Protein AF-A0AAW4KJJ3-F1 (afdb_monomer_lite)

Secondary structure (DSSP, 8-state):
------PPPHHHHHHHHSTT--PPPPP-TTTT-EEEEEPTTS-EEEEEE-SSEEEEEETTSS-EEEEE---EEEETTEEE-

pLDDT: mean 91.96, std 10.99, range [39.75, 98.56]

Sequence (81 aa):
MSNSSDWITVGALADGFAPEAFILPNLADLAGQTFTLHFANGWQIEHRFEQERLAWHAADGHSSGSAAYRASSIRPGLYLV

Foldseek 3Di:
DDPPPPDDDPVVVVVVCPPPHPDAAFDQVCAQPWDWDADPVGWTKIWHHHRQKIWIAIPVRPDTDMDGDGWGDPDPPDIDD

Structure (mmCIF, N/CA/C/O backbone):
data_AF-A0AAW4KJJ3-F1
#
_entry.id   AF-A0AAW4KJJ3-F1
#
loop_
_atom_site.group_PDB
_atom_site.id
_atom_site.type_symbol
_atom_site.label_atom_id
_atom_site.label_alt_id
_atom_site.label_comp_id
_atom_site.label_asym_id
_atom_site.label_entity_id
_atom_site.label_seq_id
_atom_site.pdbx_PDB_ins_code
_atom_site.Cartn_x
_atom_site.Cartn_y
_atom_site.Cartn_z
_atom_site.occupancy
_atom_site.B_iso_or_equiv
_atom_site.auth_seq_id
_atom_site.auth_comp_id
_atom_site.auth_asym_id
_atom_site.auth_atom_id
_atom_site.pdbx_PDB_model_num
ATOM 1 N N . MET A 1 1 ? 43.600 -20.490 -5.074 1.00 39.75 1 MET A N 1
ATOM 2 C CA . MET A 1 1 ? 42.814 -19.391 -5.672 1.00 39.75 1 MET A CA 1
ATOM 3 C C . MET A 1 1 ? 41.521 -19.313 -4.884 1.00 39.75 1 MET A C 1
ATOM 5 O O . MET A 1 1 ? 40.830 -20.318 -4.800 1.00 39.75 1 MET A O 1
ATOM 9 N N . SER A 1 2 ? 41.291 -18.221 -4.161 1.00 45.97 2 SER A N 1
ATOM 10 C CA . SER A 1 2 ? 40.131 -18.068 -3.279 1.00 45.97 2 SER A CA 1
ATOM 11 C C . SER A 1 2 ? 38.860 -17.890 -4.110 1.00 45.97 2 SER A C 1
ATOM 13 O O . SER A 1 2 ? 38.764 -16.917 -4.854 1.00 45.97 2 SER A O 1
ATOM 15 N N . ASN A 1 3 ? 37.903 -18.812 -3.965 1.00 58.03 3 ASN A N 1
ATOM 16 C CA . ASN A 1 3 ? 36.524 -18.673 -4.442 1.00 58.03 3 ASN A CA 1
ATOM 17 C C . ASN A 1 3 ? 35.842 -17.525 -3.682 1.00 58.03 3 ASN A C 1
ATOM 19 O O . ASN A 1 3 ? 35.137 -17.754 -2.699 1.00 58.03 3 ASN A O 1
ATOM 23 N N . SER A 1 4 ? 36.085 -16.285 -4.100 1.00 59.38 4 SER A N 1
ATOM 24 C CA . SER A 1 4 ? 35.213 -15.181 -3.719 1.00 59.38 4 SER A CA 1
ATOM 25 C C . SER A 1 4 ? 33.918 -15.380 -4.491 1.00 59.38 4 SER A C 1
ATOM 27 O O . SER A 1 4 ? 33.910 -15.311 -5.712 1.00 59.38 4 SER A O 1
ATOM 29 N N . SER A 1 5 ? 32.844 -15.725 -3.793 1.00 61.16 5 SER A N 1
ATOM 30 C CA . SER A 1 5 ? 31.515 -15.736 -4.392 1.00 61.16 5 SER A CA 1
ATOM 31 C C . SER A 1 5 ? 31.191 -14.308 -4.833 1.00 61.16 5 SER A C 1
ATOM 33 O O . SER A 1 5 ? 31.109 -13.421 -3.983 1.00 61.16 5 SER A O 1
ATOM 35 N N . ASP A 1 6 ? 31.043 -14.087 -6.138 1.00 76.19 6 ASP A N 1
ATOM 36 C CA . ASP A 1 6 ? 30.729 -12.792 -6.751 1.00 76.19 6 ASP A CA 1
ATOM 37 C C . ASP A 1 6 ? 29.278 -12.385 -6.443 1.00 76.19 6 ASP A C 1
ATOM 39 O O . ASP A 1 6 ? 28.371 -12.507 -7.265 1.00 76.19 6 ASP A O 1
ATOM 43 N N . TRP A 1 7 ? 29.027 -11.940 -5.213 1.00 88.19 7 TRP A N 1
ATOM 44 C CA . TRP A 1 7 ? 27.740 -11.367 -4.831 1.00 88.19 7 TRP A CA 1
ATOM 45 C C . TRP A 1 7 ? 27.637 -9.935 -5.357 1.00 88.19 7 TRP A C 1
ATOM 47 O O . TRP A 1 7 ? 28.454 -9.077 -5.021 1.00 88.19 7 TRP A O 1
ATOM 57 N N . ILE A 1 8 ? 26.610 -9.666 -6.163 1.00 87.62 8 ILE A N 1
ATOM 58 C CA . ILE A 1 8 ? 26.283 -8.313 -6.620 1.00 87.62 8 ILE A CA 1
ATOM 59 C C . ILE A 1 8 ? 25.519 -7.531 -5.544 1.00 87.62 8 ILE A C 1
ATOM 61 O O . ILE A 1 8 ? 24.913 -8.104 -4.636 1.00 87.62 8 ILE A O 1
ATOM 65 N N . THR A 1 9 ? 25.518 -6.203 -5.656 1.00 91.31 9 THR A N 1
ATOM 66 C CA . THR A 1 9 ? 24.698 -5.347 -4.792 1.00 91.31 9 THR A CA 1
ATOM 67 C C . THR A 1 9 ? 23.216 -5.460 -5.159 1.00 91.31 9 THR A C 1
ATOM 69 O O . THR A 1 9 ? 22.858 -5.777 -6.294 1.00 91.31 9 THR A O 1
ATOM 72 N N . VAL A 1 10 ? 22.330 -5.126 -4.216 1.00 90.88 10 VAL A N 1
ATOM 73 C CA . VAL A 1 10 ? 20.879 -5.067 -4.477 1.00 90.88 10 VAL A CA 1
ATOM 74 C C . VAL A 1 10 ? 20.541 -4.046 -5.573 1.00 90.88 10 VAL A C 1
ATOM 76 O O . VAL A 1 10 ? 19.629 -4.280 -6.356 1.00 90.88 10 VAL A O 1
ATOM 79 N N . GLY A 1 11 ? 21.301 -2.948 -5.677 1.00 91.75 11 GLY A N 1
ATOM 80 C CA . GLY A 1 11 ? 21.131 -1.963 -6.751 1.00 91.75 11 GLY A CA 1
ATOM 81 C C . GLY A 1 11 ? 21.419 -2.551 -8.134 1.00 91.75 11 GLY A C 1
ATOM 82 O O . GLY A 1 11 ? 20.591 -2.432 -9.027 1.00 91.75 11 GLY A O 1
ATOM 83 N N . ALA A 1 12 ? 22.527 -3.287 -8.274 1.00 88.56 12 ALA A N 1
ATOM 84 C CA . ALA A 1 12 ? 22.863 -3.962 -9.528 1.00 88.56 12 ALA A CA 1
ATOM 85 C C . ALA A 1 12 ? 21.819 -5.024 -9.921 1.00 88.56 12 ALA A C 1
ATOM 87 O O . ALA A 1 12 ? 21.556 -5.234 -11.103 1.00 88.56 12 ALA A O 1
ATOM 88 N N . LEU A 1 13 ? 21.195 -5.678 -8.935 1.00 89.88 13 LEU A N 1
ATOM 89 C CA . LEU A 1 13 ? 20.073 -6.584 -9.178 1.00 89.88 13 LEU A CA 1
ATOM 90 C C . LEU A 1 13 ? 18.826 -5.827 -9.664 1.00 89.88 13 LEU A C 1
ATOM 92 O O . LEU A 1 13 ? 18.183 -6.273 -10.609 1.00 89.88 13 LEU A O 1
ATOM 96 N N . ALA A 1 14 ? 18.494 -4.688 -9.050 1.00 88.75 14 ALA A N 1
ATOM 97 C CA . ALA A 1 14 ? 17.347 -3.870 -9.445 1.00 88.75 14 ALA A CA 1
ATOM 98 C C . ALA A 1 14 ? 17.460 -3.386 -10.899 1.00 88.75 14 ALA A C 1
ATOM 100 O O . ALA A 1 14 ? 16.485 -3.477 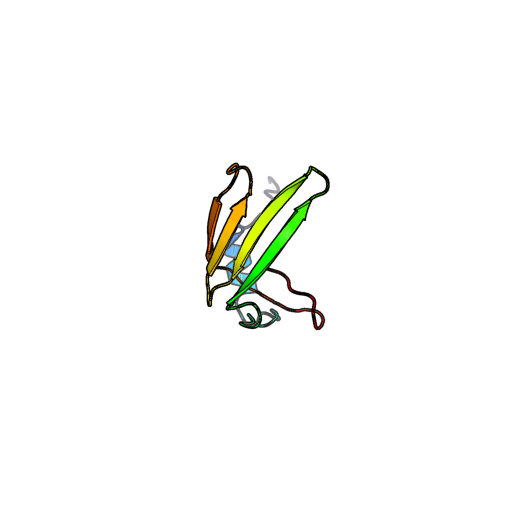-11.645 1.00 88.75 14 ALA A O 1
ATOM 101 N N . ASP A 1 15 ? 18.657 -2.971 -11.321 1.00 88.69 15 ASP A N 1
ATOM 102 C CA . ASP A 1 15 ? 18.928 -2.572 -12.706 1.00 88.69 15 ASP A CA 1
ATOM 103 C C . ASP A 1 15 ? 18.680 -3.724 -13.693 1.00 88.69 15 ASP A C 1
ATOM 105 O O . ASP A 1 15 ? 18.132 -3.511 -14.772 1.00 88.69 15 ASP A O 1
ATOM 109 N N . GLY A 1 16 ? 19.018 -4.961 -13.308 1.00 86.75 16 GLY A N 1
ATOM 110 C CA . GLY A 1 16 ? 18.748 -6.155 -14.114 1.00 86.75 16 GLY A CA 1
ATOM 111 C C . GLY A 1 16 ? 17.264 -6.535 -14.202 1.00 86.75 16 GLY A C 1
ATOM 112 O O . GLY A 1 16 ? 16.856 -7.162 -15.175 1.00 86.75 16 GLY A O 1
ATOM 113 N N . PHE A 1 17 ? 16.454 -6.152 -13.212 1.00 89.88 17 PHE A N 1
ATOM 114 C CA . PHE A 1 17 ? 15.015 -6.444 -13.156 1.00 89.88 17 PHE A CA 1
ATOM 115 C C . PHE A 1 17 ? 14.143 -5.357 -13.795 1.00 89.88 17 PHE A C 1
ATOM 117 O O . PHE A 1 17 ? 12.960 -5.601 -14.009 1.00 89.88 17 PHE A O 1
ATOM 124 N N . ALA A 1 18 ? 14.677 -4.161 -14.056 1.00 87.25 18 ALA A N 1
ATOM 125 C CA . ALA A 1 18 ? 13.894 -3.024 -14.537 1.00 87.25 18 ALA A CA 1
ATOM 126 C C . ALA A 1 18 ? 13.387 -3.150 -15.994 1.00 87.25 18 ALA A C 1
ATOM 128 O O . ALA A 1 18 ? 12.228 -2.800 -16.239 1.00 87.25 18 ALA A O 1
ATOM 129 N N . PRO A 1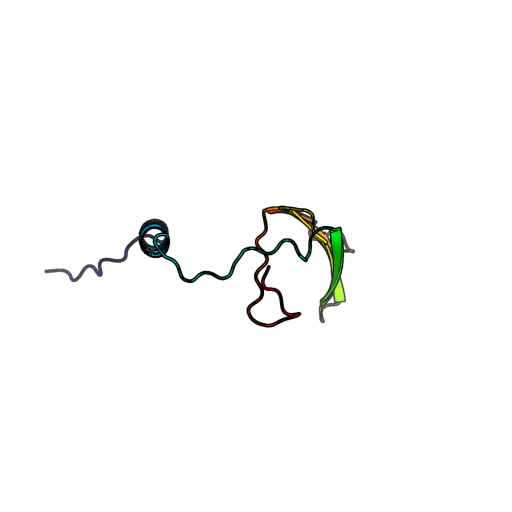 19 ? 14.185 -3.621 -16.975 1.00 87.88 19 PRO A N 1
ATOM 130 C CA . PRO A 1 19 ? 13.732 -3.730 -18.359 1.00 87.88 19 PRO A CA 1
ATOM 131 C C . PRO A 1 19 ? 12.675 -4.826 -18.518 1.00 87.88 19 PRO A C 1
ATOM 133 O O . PRO A 1 19 ? 12.859 -5.937 -18.031 1.00 87.88 19 PRO A O 1
ATOM 136 N N . GLU A 1 20 ? 11.582 -4.517 -19.224 1.00 86.75 20 GLU A N 1
ATOM 137 C CA . GLU A 1 20 ? 10.531 -5.483 -19.606 1.00 86.75 20 GLU A CA 1
ATOM 138 C C . GLU A 1 20 ? 9.993 -6.328 -18.435 1.00 86.75 20 GLU A C 1
ATOM 140 O O . GLU A 1 20 ? 9.587 -7.480 -18.589 1.00 86.75 20 GLU A O 1
ATOM 145 N N . ALA A 1 21 ? 9.975 -5.737 -17.239 1.00 87.44 21 ALA A N 1
ATOM 146 C CA . ALA A 1 21 ? 9.534 -6.414 -16.037 1.00 87.44 21 ALA A CA 1
ATOM 147 C C . ALA A 1 21 ? 8.038 -6.755 -16.117 1.00 87.44 21 ALA A C 1
ATOM 149 O O . ALA A 1 21 ? 7.196 -5.887 -16.351 1.00 87.44 21 ALA A O 1
ATOM 150 N N . PHE A 1 22 ? 7.685 -8.004 -15.814 1.00 91.69 22 PHE A N 1
ATOM 151 C CA . PHE A 1 22 ? 6.293 -8.461 -15.705 1.00 91.69 22 PHE A CA 1
ATOM 152 C C . PHE A 1 22 ? 5.653 -8.049 -14.370 1.00 91.69 22 PHE A C 1
ATOM 154 O O . PHE A 1 22 ? 5.042 -8.857 -13.669 1.00 91.69 22 PHE A O 1
ATOM 161 N N . ILE A 1 23 ? 5.832 -6.787 -13.979 1.00 93.69 23 ILE A N 1
ATOM 162 C CA . ILE A 1 23 ? 5.246 -6.246 -12.755 1.00 93.69 23 ILE A CA 1
ATOM 163 C C . ILE A 1 23 ? 3.766 -5.925 -12.967 1.00 93.69 23 ILE A C 1
ATOM 165 O O . ILE A 1 23 ? 3.356 -5.426 -14.013 1.00 93.69 23 ILE A O 1
ATOM 169 N N . LEU A 1 24 ? 2.952 -6.178 -11.942 1.00 94.94 24 LEU A N 1
ATOM 170 C CA . LEU A 1 24 ? 1.550 -5.751 -11.931 1.00 94.94 24 LEU A CA 1
ATOM 171 C C . LEU A 1 24 ? 1.456 -4.222 -12.043 1.00 94.94 24 LEU A C 1
ATOM 173 O O . LEU A 1 24 ? 2.341 -3.545 -11.527 1.00 94.94 24 LEU A O 1
ATOM 177 N N . PRO A 1 25 ? 0.408 -3.645 -12.647 1.00 94.19 25 PRO A N 1
ATOM 178 C CA . PRO A 1 25 ? 0.246 -2.194 -12.696 1.00 94.19 25 PRO A CA 1
ATOM 179 C C . PRO A 1 25 ? 0.122 -1.586 -11.291 1.00 94.19 25 PRO A C 1
ATOM 181 O O . PRO A 1 25 ? -0.365 -2.236 -10.362 1.00 94.19 25 PRO A O 1
ATOM 184 N N . ASN A 1 26 ? 0.553 -0.329 -11.147 1.00 94.44 26 ASN A N 1
ATOM 185 C CA . ASN A 1 26 ? 0.197 0.481 -9.984 1.00 94.44 26 ASN A CA 1
ATOM 186 C C . ASN A 1 26 ? -1.242 0.985 -10.162 1.00 94.44 26 ASN A C 1
ATOM 188 O O . ASN A 1 26 ? -1.547 1.610 -11.177 1.00 94.44 26 ASN A O 1
ATOM 192 N N . LEU A 1 27 ? -2.111 0.692 -9.203 1.00 94.50 27 LEU A N 1
ATOM 193 C CA . LEU A 1 27 ? -3.535 1.010 -9.233 1.00 94.50 27 LEU A CA 1
ATOM 194 C C . LEU A 1 27 ? -3.826 2.223 -8.347 1.00 94.50 27 LEU A C 1
ATOM 196 O O . LEU A 1 27 ? -3.282 2.346 -7.253 1.00 94.50 27 LEU A O 1
ATOM 200 N N . ALA A 1 28 ? -4.736 3.087 -8.798 1.00 93.75 28 ALA A N 1
ATOM 201 C CA .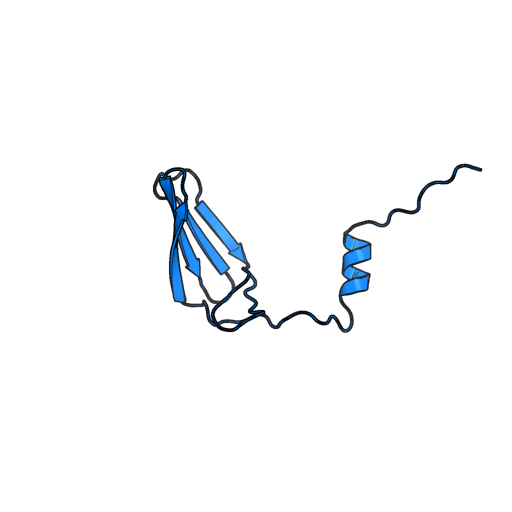 ALA A 1 28 ? -5.207 4.247 -8.037 1.00 93.75 28 ALA A CA 1
ATOM 202 C C . ALA A 1 28 ? -6.502 3.963 -7.248 1.00 93.75 28 ALA A C 1
ATOM 204 O O . ALA A 1 28 ? -7.081 4.873 -6.663 1.00 93.75 28 ALA A O 1
ATOM 205 N N . ASP A 1 29 ? -6.958 2.708 -7.222 1.00 93.88 29 ASP A N 1
ATOM 206 C CA . ASP A 1 29 ? -8.273 2.299 -6.700 1.00 93.88 29 ASP A CA 1
ATOM 207 C C . ASP A 1 29 ? -8.459 2.584 -5.200 1.00 93.88 29 ASP A C 1
ATOM 209 O O . ASP A 1 29 ? -9.585 2.672 -4.705 1.00 93.88 29 ASP A O 1
ATOM 213 N N . LEU A 1 30 ? -7.355 2.725 -4.462 1.00 96.19 30 LEU A N 1
ATOM 214 C CA . LEU A 1 30 ? -7.372 3.032 -3.033 1.00 96.19 30 LEU A CA 1
ATOM 215 C C . LEU A 1 30 ? -7.386 4.538 -2.742 1.00 96.19 30 LEU A C 1
ATOM 217 O O . LEU A 1 30 ? -7.630 4.915 -1.601 1.00 96.19 30 LEU A O 1
ATOM 221 N N . ALA A 1 31 ? -7.156 5.411 -3.727 1.00 96.75 31 ALA A N 1
ATOM 222 C CA . ALA A 1 31 ? -7.108 6.851 -3.494 1.00 96.75 31 ALA A CA 1
ATOM 223 C C . ALA A 1 31 ? -8.434 7.372 -2.909 1.00 96.75 31 ALA A C 1
ATOM 225 O O . ALA A 1 31 ? -9.517 7.116 -3.432 1.00 96.75 31 ALA A O 1
ATOM 226 N N . GLY A 1 32 ? -8.339 8.122 -1.812 1.00 97.50 32 GLY A N 1
ATOM 227 C CA . GLY A 1 32 ? -9.481 8.634 -1.058 1.00 97.50 32 GLY A CA 1
ATOM 228 C C . GLY A 1 32 ? -10.083 7.641 -0.060 1.00 97.50 32 GLY A C 1
ATOM 229 O O . GLY A 1 32 ? -11.010 8.012 0.657 1.00 97.50 32 GLY A O 1
ATOM 230 N N . GLN A 1 33 ? -9.576 6.406 0.018 1.00 97.94 33 GLN A N 1
ATOM 231 C CA . GLN A 1 33 ? -10.041 5.424 0.994 1.00 97.94 33 GLN A CA 1
ATOM 232 C C . GLN A 1 33 ? -9.297 5.543 2.327 1.00 97.94 33 GLN A C 1
ATOM 234 O O . GLN A 1 33 ? -8.105 5.859 2.386 1.00 97.94 33 GLN A O 1
ATOM 239 N N . THR A 1 34 ? -10.014 5.224 3.403 1.00 98.31 34 THR A N 1
ATOM 240 C CA . THR A 1 34 ? -9.468 5.142 4.758 1.00 98.31 34 THR A CA 1
ATOM 241 C C . THR A 1 34 ? -9.763 3.766 5.337 1.00 98.31 34 THR A C 1
ATOM 243 O O . THR A 1 34 ? -10.910 3.320 5.326 1.00 98.31 34 THR A O 1
ATOM 246 N N . PHE A 1 35 ? -8.735 3.109 5.870 1.00 97.88 35 PHE A N 1
ATOM 247 C CA . PHE A 1 35 ? -8.843 1.806 6.519 1.00 97.88 35 PHE A CA 1
ATOM 248 C C . PHE A 1 35 ? -8.257 1.856 7.922 1.00 97.88 35 PHE A C 1
ATOM 250 O O .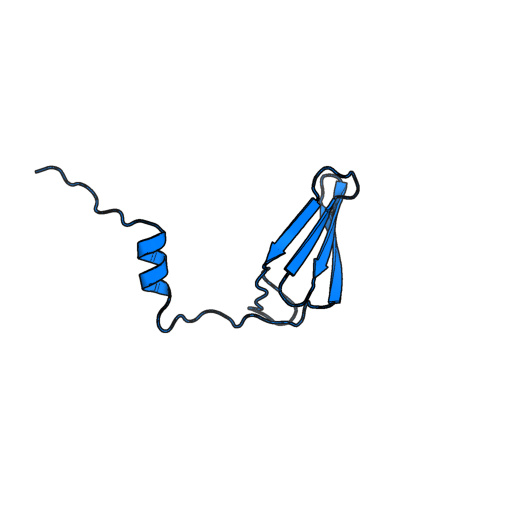 PHE A 1 35 ? -7.117 2.273 8.103 1.00 97.88 35 PHE A O 1
ATOM 257 N N . THR A 1 36 ? -8.991 1.343 8.904 1.00 98.25 36 THR A N 1
ATOM 258 C CA . THR A 1 36 ? -8.444 1.097 10.241 1.00 98.25 36 THR A CA 1
ATOM 259 C C . THR A 1 36 ? -8.103 -0.377 10.366 1.00 98.25 36 THR A C 1
ATOM 261 O O . THR A 1 36 ? -8.982 -1.238 10.323 1.00 98.25 36 THR A O 1
ATOM 264 N N . LEU A 1 37 ? -6.812 -0.679 10.495 1.00 97.44 37 LEU A N 1
ATOM 265 C CA . LEU A 1 37 ? -6.337 -2.042 10.697 1.00 97.44 37 LEU A CA 1
ATOM 266 C C . LEU A 1 37 ? -6.328 -2.358 12.191 1.00 97.44 37 LEU A C 1
ATOM 268 O O . LEU A 1 37 ? -5.700 -1.644 12.973 1.00 97.44 37 LEU A O 1
ATOM 272 N N . HIS A 1 38 ? -7.015 -3.437 12.568 1.00 97.75 38 HIS A N 1
ATOM 273 C CA . HIS A 1 38 ? -7.089 -3.935 13.938 1.00 97.75 38 HIS A CA 1
ATOM 274 C C . HIS A 1 38 ? -6.193 -5.163 14.089 1.00 97.75 38 HIS A C 1
ATOM 276 O O . HIS A 1 38 ? -6.398 -6.179 13.424 1.00 97.75 38 HIS A O 1
ATOM 282 N N . PHE A 1 39 ? -5.213 -5.079 14.982 1.00 96.31 39 PHE A N 1
ATOM 283 C CA . PHE A 1 39 ? -4.268 -6.157 15.248 1.00 96.31 39 PHE A CA 1
ATOM 284 C C . PHE A 1 39 ? -4.622 -6.899 16.539 1.00 96.31 39 PHE A C 1
ATOM 286 O O . PHE A 1 39 ? -5.220 -6.348 17.462 1.00 96.31 39 PHE A O 1
ATOM 293 N N . ALA A 1 40 ? -4.214 -8.167 16.630 1.00 97.31 40 ALA A N 1
ATOM 294 C CA . ALA A 1 40 ? -4.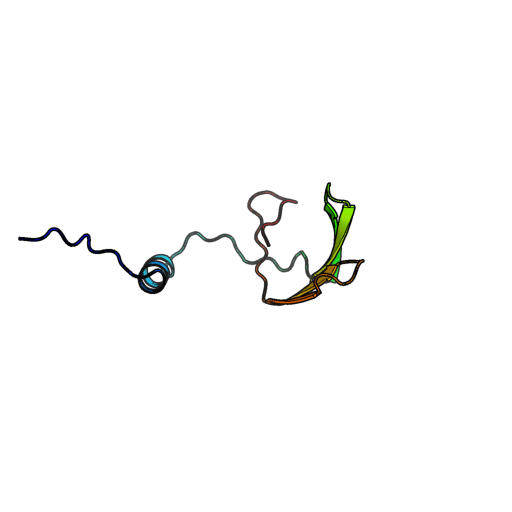513 -9.023 17.782 1.00 97.31 40 ALA A CA 1
ATOM 295 C C . ALA A 1 40 ? -3.891 -8.527 19.103 1.00 97.31 40 ALA A C 1
ATOM 297 O O . ALA A 1 40 ? -4.389 -8.853 20.176 1.00 97.31 40 ALA A O 1
ATOM 298 N N . ASN A 1 41 ? -2.828 -7.719 19.035 1.00 94.44 41 ASN A N 1
ATOM 299 C CA . ASN A 1 41 ? -2.219 -7.058 20.194 1.00 94.44 41 ASN A CA 1
ATOM 300 C C . ASN A 1 41 ? -2.989 -5.803 20.657 1.00 94.44 41 ASN A C 1
ATOM 302 O O . ASN A 1 41 ? -2.515 -5.090 21.536 1.00 94.44 41 ASN A O 1
ATOM 306 N N . GLY A 1 42 ? -4.158 -5.528 20.070 1.00 96.12 42 GLY A N 1
ATOM 307 C CA . GLY A 1 42 ? -5.010 -4.390 20.403 1.00 96.12 42 GLY A CA 1
ATOM 308 C C . GLY A 1 42 ? -4.682 -3.111 19.636 1.00 96.12 42 GLY A C 1
ATOM 309 O O . GLY A 1 42 ? -5.419 -2.135 19.773 1.00 96.12 42 GLY A O 1
ATOM 310 N N . TRP A 1 43 ? -3.627 -3.095 18.814 1.00 96.69 43 TRP A N 1
ATOM 311 C CA . TRP A 1 43 ? -3.289 -1.912 18.028 1.00 96.69 43 TRP A CA 1
ATOM 312 C C . TRP A 1 43 ? -4.341 -1.618 16.969 1.00 96.69 43 TRP A C 1
ATOM 314 O O . TRP A 1 43 ? -4.869 -2.515 16.306 1.00 96.69 43 TRP A O 1
ATOM 324 N N . GLN A 1 44 ? -4.605 -0.328 16.807 1.00 98.25 44 GLN A N 1
ATOM 325 C CA . GLN A 1 44 ? -5.483 0.211 15.783 1.00 98.25 44 GLN A CA 1
ATOM 326 C C . GLN A 1 44 ? -4.699 1.258 15.013 1.00 98.25 44 GLN A C 1
ATOM 328 O O . GLN A 1 44 ? -4.240 2.237 15.602 1.00 98.25 44 GLN A O 1
ATOM 333 N N . ILE A 1 45 ? -4.514 1.030 13.717 1.00 98.25 45 ILE A N 1
ATOM 334 C CA . ILE A 1 45 ? -3.739 1.929 12.863 1.00 98.25 45 ILE A CA 1
ATOM 335 C C . ILE A 1 45 ? -4.617 2.358 11.695 1.00 98.25 45 ILE A C 1
ATOM 337 O O . ILE A 1 45 ? -4.972 1.543 10.838 1.00 98.25 45 ILE A O 1
ATOM 341 N N . GLU A 1 46 ? -4.968 3.640 11.677 1.00 98.56 46 GLU A N 1
ATOM 342 C CA . GLU A 1 46 ? -5.665 4.266 10.561 1.00 98.56 46 GLU A CA 1
ATOM 343 C C . GLU A 1 46 ? -4.680 4.498 9.415 1.00 98.56 46 GLU A C 1
ATOM 345 O O . GLU A 1 46 ? -3.572 4.985 9.627 1.00 98.56 46 GLU A O 1
ATOM 350 N N . HIS A 1 47 ? -5.098 4.142 8.207 1.00 98.50 47 HIS A N 1
ATOM 351 C CA . HIS A 1 47 ? -4.377 4.287 6.953 1.00 98.50 47 HIS A CA 1
ATOM 352 C C . HIS A 1 47 ? -5.240 5.105 5.999 1.00 98.50 47 HIS A C 1
ATOM 354 O O . HIS A 1 47 ? -6.316 4.655 5.605 1.00 98.50 47 HIS A O 1
ATOM 360 N N . ARG A 1 48 ? -4.771 6.294 5.620 1.00 98.44 48 ARG A N 1
ATOM 361 C CA . ARG A 1 48 ? -5.436 7.183 4.665 1.00 98.44 48 ARG A CA 1
ATOM 362 C C . ARG A 1 48 ? -4.665 7.198 3.356 1.00 98.44 48 ARG A C 1
ATOM 364 O O . ARG A 1 48 ? -3.525 7.663 3.300 1.00 98.44 48 ARG A O 1
ATOM 371 N N . PHE A 1 49 ? -5.311 6.712 2.309 1.00 98.19 49 PHE A N 1
ATOM 372 C CA . PHE A 1 49 ? -4.747 6.634 0.974 1.00 98.19 49 PHE A CA 1
ATOM 373 C C . PHE A 1 49 ? -5.060 7.908 0.192 1.00 98.19 49 PHE A C 1
ATOM 375 O O . PHE A 1 49 ? -6.214 8.273 -0.013 1.00 98.19 49 PHE A O 1
ATOM 382 N N . GLU A 1 50 ? -4.017 8.586 -0.263 1.00 96.12 50 GLU A N 1
ATOM 383 C CA . GLU A 1 50 ? -4.086 9.687 -1.221 1.00 96.12 50 GLU A CA 1
ATOM 384 C C . GLU A 1 50 ? -3.688 9.158 -2.613 1.00 96.12 50 GLU A C 1
ATOM 386 O O . GLU A 1 50 ? -3.565 7.950 -2.819 1.00 96.12 50 GLU A O 1
ATOM 391 N N . GLN A 1 51 ? -3.506 10.036 -3.599 1.00 93.00 51 GLN A N 1
ATOM 392 C CA . GLN A 1 51 ? -3.204 9.613 -4.974 1.00 93.00 51 GLN A CA 1
ATOM 393 C C . GLN A 1 51 ? -1.885 8.836 -5.098 1.00 93.00 51 GLN A C 1
ATOM 395 O O . GLN A 1 51 ? -1.840 7.810 -5.764 1.00 93.00 51 GLN A O 1
ATOM 400 N N . GLU A 1 52 ? -0.829 9.299 -4.430 1.00 94.25 52 GLU A N 1
ATOM 401 C CA . GLU A 1 52 ? 0.511 8.686 -4.502 1.00 94.25 52 GLU A CA 1
ATOM 402 C C . GLU A 1 52 ? 1.128 8.451 -3.122 1.00 94.25 52 GLU A C 1
ATOM 404 O O . GLU A 1 52 ? 2.217 7.891 -2.993 1.00 94.25 52 GLU A O 1
ATOM 409 N N . ARG A 1 53 ? 0.444 8.905 -2.067 1.00 97.44 53 ARG A N 1
ATOM 410 C CA . ARG A 1 53 ? 0.929 8.853 -0.692 1.00 97.44 53 ARG A CA 1
ATOM 411 C C . ARG A 1 53 ? -0.051 8.141 0.220 1.00 97.44 53 ARG A C 1
ATOM 413 O O . ARG A 1 53 ? -1.260 8.276 0.085 1.00 97.44 53 ARG A O 1
ATOM 420 N N . LEU A 1 54 ? 0.500 7.402 1.165 1.00 98.19 54 LEU A N 1
ATOM 421 C CA . LEU A 1 54 ? -0.223 6.778 2.256 1.00 98.19 54 LEU A CA 1
ATOM 422 C C . LEU A 1 54 ? 0.201 7.486 3.536 1.00 98.19 54 LEU A C 1
ATOM 424 O O . LEU A 1 54 ? 1.397 7.602 3.810 1.00 98.19 54 LEU A O 1
ATOM 428 N N . ALA A 1 55 ? -0.766 7.981 4.298 1.00 98.38 55 ALA A N 1
ATOM 429 C CA . ALA A 1 55 ? -0.555 8.445 5.661 1.00 98.38 55 ALA A CA 1
ATOM 430 C C . ALA A 1 55 ? -1.067 7.387 6.642 1.00 98.38 55 ALA A C 1
ATOM 432 O O . ALA A 1 55 ? -2.100 6.770 6.389 1.00 98.38 55 ALA A O 1
ATOM 433 N N . TRP A 1 56 ? -0.367 7.189 7.758 1.00 98.50 56 TRP A N 1
ATOM 434 C CA . TRP A 1 56 ? -0.824 6.301 8.824 1.00 98.50 56 TRP A CA 1
ATOM 435 C C . TRP A 1 56 ? -0.739 6.961 10.195 1.00 98.50 56 TRP A C 1
ATOM 437 O O . TRP A 1 56 ? 0.118 7.816 10.440 1.00 98.50 56 TRP A O 1
ATOM 447 N N . HIS A 1 57 ? -1.621 6.534 11.094 1.00 98.44 57 HIS A N 1
ATOM 448 C CA . HIS A 1 57 ? -1.677 6.988 12.477 1.00 98.44 57 HIS A CA 1
ATOM 449 C C . HIS A 1 57 ? -2.152 5.851 13.395 1.00 98.44 57 HIS A C 1
ATOM 451 O O . HIS A 1 57 ? -3.260 5.340 13.250 1.00 98.44 57 HIS A O 1
ATOM 457 N N . ALA A 1 58 ? -1.332 5.468 14.375 1.00 97.69 58 ALA A N 1
ATOM 458 C CA . ALA A 1 58 ? -1.698 4.532 15.438 1.00 97.69 58 ALA A CA 1
ATOM 459 C C . ALA A 1 58 ? -2.521 5.243 16.520 1.00 97.69 58 ALA A C 1
ATOM 461 O O . ALA A 1 58 ? -2.159 6.338 16.942 1.00 97.69 58 ALA A O 1
ATOM 462 N N . ALA A 1 59 ? -3.628 4.658 16.970 1.00 96.25 59 ALA A N 1
ATOM 463 C CA . ALA A 1 59 ? -4.581 5.314 17.872 1.00 96.25 59 ALA A CA 1
ATOM 464 C C . ALA A 1 59 ? -3.979 5.755 19.221 1.00 96.25 59 ALA A C 1
ATOM 466 O O . ALA A 1 59 ? -4.418 6.746 19.798 1.00 96.25 59 ALA A O 1
ATOM 467 N N . ASP A 1 60 ? -2.960 5.052 19.712 1.00 93.50 60 ASP A N 1
ATOM 468 C CA . ASP A 1 60 ? -2.228 5.386 20.940 1.00 93.50 60 ASP A CA 1
ATOM 469 C C . ASP A 1 60 ? -1.032 6.331 20.705 1.00 93.50 60 ASP A C 1
ATOM 471 O O . ASP A 1 60 ? -0.301 6.662 21.637 1.00 93.50 60 ASP A O 1
ATOM 475 N N . GLY A 1 61 ? -0.829 6.771 19.459 1.00 93.19 61 GLY A N 1
ATOM 476 C CA . GLY A 1 61 ? 0.242 7.677 19.061 1.00 93.19 61 GLY A CA 1
ATOM 477 C C . GLY A 1 61 ? 1.622 7.026 18.951 1.00 93.19 61 GLY A C 1
ATOM 478 O O . GLY A 1 61 ? 2.594 7.742 18.714 1.00 93.19 61 GLY A O 1
ATOM 479 N N . HIS A 1 62 ? 1.749 5.697 19.076 1.00 92.81 62 HIS A N 1
ATOM 480 C CA . HIS A 1 62 ? 3.060 5.033 19.032 1.00 92.81 62 HIS A CA 1
ATOM 481 C C . HIS A 1 62 ? 3.738 5.112 17.650 1.00 92.81 62 HIS A C 1
ATOM 483 O O . HIS A 1 62 ? 4.923 4.813 17.510 1.00 92.81 62 HIS A O 1
ATOM 489 N N . SER A 1 63 ? 2.977 5.407 16.593 1.00 95.50 63 SER A N 1
ATOM 490 C CA . SER A 1 63 ? 3.458 5.479 15.213 1.00 95.50 63 SER A CA 1
ATOM 491 C C . SER A 1 63 ? 2.562 6.388 14.390 1.00 95.50 63 SER A C 1
ATOM 493 O O . SER A 1 63 ? 1.340 6.266 14.411 1.00 95.50 63 SER A O 1
ATOM 495 N N . SER A 1 64 ? 3.179 7.270 13.617 1.00 97.75 64 SER A N 1
ATOM 496 C CA . SER A 1 64 ? 2.502 8.076 12.610 1.00 97.75 64 SER A CA 1
ATOM 497 C C . SER A 1 64 ? 3.488 8.445 11.515 1.00 97.75 64 SER A C 1
ATOM 499 O O . SER A 1 64 ? 4.678 8.611 11.795 1.00 97.75 64 SER A O 1
ATOM 501 N N . GLY A 1 65 ? 3.016 8.619 10.288 1.00 97.94 65 GLY A N 1
ATOM 502 C CA . GLY A 1 65 ? 3.882 9.031 9.195 1.00 97.94 65 GLY A CA 1
ATOM 503 C C . GLY A 1 65 ? 3.171 9.110 7.859 1.00 97.94 65 GLY A C 1
ATOM 504 O O . GLY A 1 65 ? 1.958 8.938 7.757 1.00 97.94 65 GLY A O 1
ATOM 505 N N . SER A 1 66 ? 3.951 9.404 6.822 1.00 98.00 66 SER A N 1
ATOM 506 C CA . SER A 1 66 ? 3.488 9.356 5.444 1.00 98.00 66 SER A CA 1
ATOM 507 C C . SER A 1 66 ? 4.626 8.961 4.512 1.00 98.00 66 SER A C 1
ATOM 509 O O . SER A 1 66 ? 5.742 9.471 4.635 1.00 98.00 66 SER A O 1
ATOM 511 N N . ALA A 1 67 ? 4.329 8.111 3.535 1.00 98.19 67 ALA A N 1
ATOM 512 C CA . ALA A 1 67 ? 5.269 7.671 2.511 1.00 98.19 67 ALA A CA 1
ATOM 513 C C . ALA A 1 67 ? 4.590 7.614 1.139 1.00 98.19 67 ALA A C 1
ATOM 515 O O . ALA A 1 67 ? 3.364 7.548 1.051 1.00 98.19 67 ALA A O 1
ATOM 516 N N . ALA A 1 68 ? 5.392 7.647 0.071 1.00 97.81 68 ALA A N 1
ATOM 517 C CA . ALA A 1 68 ? 4.901 7.239 -1.240 1.00 97.81 68 ALA A CA 1
ATOM 518 C C . ALA A 1 68 ? 4.546 5.745 -1.191 1.00 97.81 68 ALA A C 1
ATOM 520 O O . ALA A 1 68 ? 5.247 4.982 -0.525 1.00 97.81 68 ALA A O 1
ATOM 521 N N . TYR A 1 69 ? 3.477 5.338 -1.870 1.00 97.31 69 TYR A N 1
ATOM 522 C CA . TYR A 1 69 ? 3.048 3.938 -1.897 1.00 97.31 69 TYR A CA 1
ATOM 523 C C . TYR A 1 69 ? 2.804 3.452 -3.321 1.00 97.31 69 TYR A C 1
ATOM 525 O O . TYR A 1 69 ? 2.701 4.234 -4.268 1.00 97.31 69 TYR A O 1
ATOM 533 N N . ARG A 1 70 ? 2.698 2.131 -3.456 1.00 95.88 70 ARG A N 1
ATOM 534 C CA . ARG A 1 70 ? 2.334 1.464 -4.698 1.00 95.88 70 ARG A CA 1
ATOM 535 C C . ARG A 1 70 ? 1.305 0.392 -4.386 1.00 95.88 70 ARG A C 1
ATOM 537 O O . ARG A 1 70 ? 1.624 -0.545 -3.671 1.00 95.88 70 ARG A O 1
ATOM 544 N N . ALA A 1 71 ? 0.109 0.500 -4.952 1.00 96.81 71 ALA A N 1
ATOM 545 C CA . ALA A 1 71 ? -0.924 -0.516 -4.799 1.00 96.81 71 ALA A CA 1
ATOM 546 C C . ALA A 1 71 ? -0.981 -1.398 -6.046 1.00 96.81 71 ALA A C 1
ATOM 548 O O . ALA A 1 71 ? -1.081 -0.906 -7.164 1.00 96.81 71 ALA A O 1
ATOM 549 N N . SER A 1 72 ? -0.947 -2.714 -5.876 1.00 96.94 72 SER A N 1
ATOM 550 C CA . SER A 1 72 ? -1.140 -3.658 -6.982 1.00 96.94 72 SER A CA 1
ATOM 551 C C . SER A 1 72 ? -2.102 -4.766 -6.588 1.00 96.94 72 SER A C 1
ATOM 553 O O . SER A 1 72 ? -2.148 -5.164 -5.426 1.00 96.94 72 SER A O 1
ATOM 555 N N . SER A 1 73 ? -2.882 -5.266 -7.545 1.00 96.62 73 SER A N 1
ATOM 556 C CA . SER A 1 73 ? -3.875 -6.311 -7.297 1.00 96.62 73 SER A CA 1
ATOM 557 C C . SER A 1 73 ? -3.572 -7.544 -8.136 1.00 96.62 73 SER A C 1
ATOM 559 O O . SER A 1 73 ? -3.655 -7.515 -9.361 1.00 96.62 73 SER A O 1
ATOM 561 N N . ILE A 1 74 ? -3.200 -8.638 -7.466 1.00 94.50 74 ILE A N 1
ATOM 562 C CA . ILE A 1 74 ? -3.001 -9.945 -8.112 1.00 94.50 74 ILE A CA 1
ATOM 563 C C . ILE A 1 74 ? -4.331 -10.669 -8.349 1.00 94.50 74 ILE A C 1
ATOM 565 O O . ILE A 1 74 ? -4.464 -11.477 -9.265 1.00 94.50 74 ILE A O 1
ATOM 569 N N . ARG A 1 75 ? -5.329 -10.379 -7.509 1.00 96.25 75 ARG A N 1
ATOM 570 C CA . ARG A 1 75 ? -6.679 -10.931 -7.570 1.00 96.25 75 ARG A CA 1
ATOM 571 C C . ARG A 1 75 ? -7.668 -9.821 -7.211 1.00 96.25 75 ARG A C 1
ATOM 573 O O . ARG A 1 75 ? -7.423 -9.144 -6.214 1.00 96.25 75 ARG A O 1
ATOM 580 N N . PRO A 1 76 ? -8.799 -9.688 -7.930 1.00 92.94 76 PRO A N 1
ATOM 581 C CA . PRO A 1 76 ? -9.792 -8.655 -7.651 1.00 92.94 76 PRO A CA 1
ATOM 582 C C . PRO A 1 76 ? -10.166 -8.572 -6.168 1.00 92.94 76 PRO A C 1
ATOM 584 O O . PRO A 1 76 ? -10.465 -9.590 -5.540 1.00 92.94 76 PRO A O 1
ATOM 587 N N . GLY A 1 77 ? -10.131 -7.356 -5.622 1.00 92.19 77 GLY A N 1
ATOM 588 C CA . GLY A 1 77 ? -10.444 -7.077 -4.218 1.00 92.19 77 GLY A CA 1
ATOM 589 C C . GLY A 1 77 ? -9.310 -7.358 -3.224 1.00 92.19 77 GLY A C 1
ATOM 590 O O . GLY A 1 77 ? -9.474 -7.066 -2.045 1.00 92.19 77 GLY A O 1
ATOM 591 N N . LEU A 1 78 ? -8.166 -7.888 -3.671 1.00 95.38 78 LEU A N 1
ATOM 592 C CA . LEU A 1 78 ? -6.959 -8.040 -2.857 1.00 95.38 78 LEU A CA 1
ATOM 593 C C . LEU A 1 78 ? -5.873 -7.096 -3.369 1.00 95.38 78 LEU A C 1
ATOM 595 O O . LEU A 1 78 ? -5.504 -7.157 -4.544 1.00 95.38 78 LEU A O 1
ATOM 599 N N . TYR A 1 79 ? -5.353 -6.257 -2.477 1.00 96.62 79 TYR A N 1
ATOM 600 C CA . TYR A 1 79 ? -4.332 -5.261 -2.785 1.00 96.62 79 TYR A CA 1
ATOM 601 C C . TYR A 1 79 ? -3.067 -5.522 -1.968 1.00 96.62 79 TYR A C 1
ATOM 603 O O . TYR A 1 79 ? -3.139 -5.802 -0.773 1.00 96.62 79 TYR A O 1
ATOM 611 N N . LEU A 1 80 ? -1.917 -5.416 -2.629 1.00 96.56 80 LEU A N 1
ATOM 612 C CA . LEU A 1 80 ? -0.599 -5.320 -2.015 1.00 96.56 80 LEU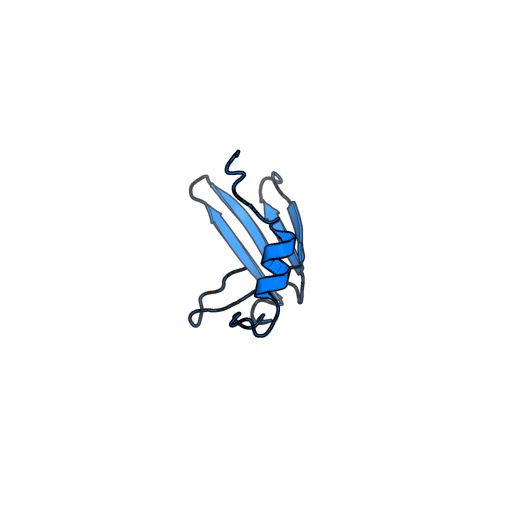 A CA 1
ATOM 613 C C . LEU A 1 80 ? -0.172 -3.852 -2.063 1.00 96.56 80 LEU A C 1
ATOM 615 O O . LEU A 1 80 ? -0.122 -3.287 -3.159 1.00 96.56 80 LEU A O 1
ATOM 619 N N . VAL A 1 81 ? 0.100 -3.281 -0.889 1.00 95.50 81 VAL A N 1
ATOM 620 C CA . VAL A 1 81 ? 0.488 -1.883 -0.643 1.00 95.50 81 VAL A CA 1
ATOM 621 C C . VAL A 1 81 ? 1.819 -1.858 0.089 1.00 95.50 81 VAL A C 1
ATOM 623 O O . VAL A 1 81 ? 1.969 -2.692 1.010 1.00 95.50 81 VAL A O 1
#

InterPro domains:
  IPR012674 Calycin [G3DSA:2.40.128.20] (23-81)
  IPR024724 Molybdenum cofactor biosynthesis protein F, N-terminal [PF10703] (5-81)

Organism: Vibrio cholerae (NCBI:txid666)

Radius of gyration: 18.33 Å; chains: 1; bounding box: 53×29×40 Å